Protein AF-A0A7S0EPI6-F1 (afdb_monomer_lite)

pLDDT: mean 96.98, std 1.87, range [87.94, 98.62]

Secondary structure (DSSP, 8-state):
-EEEEETHHHHHHHHHHHH-GGG-SEEEEES----HHHHTT-TTSTTTGGGHHHH--TTSHHHHHHHHHH-TTTS--SS-PPEEEEE--TT-SSS-THHHHHHHTT-

InterPro domains:
  IPR001375 Peptidase S9, prolyl oligopeptidase, catalytic domain [PF00326] (1-106)
  IPR002470 Peptidase S9A, prolyl oligopeptidase [PR00862] (5-25)
  IPR002470 Peptidase S9A, prolyl oligopeptidase [PR00862] (63-78)
  IPR002470 Peptidase S9A, prolyl oligopeptidase [PR00862] (81-103)
  IPR029058 Alpha/Beta hydrolase fold [G3DSA:3.40.50.1820] (1-106)
  IPR029058 Alpha/Beta hydrolase fold [SSF53474] (1-106)
  IPR051543 Serine Peptidase S9A Subfamily [PTHR11757] (1-107)

Radius of gyration: 13.3 Å; chains: 1; bounding box: 30×23×35 Å

Sequence (107 aa):
IALHGTSAGGLLVSGFANFHPEAAGAIIAKVPFVDIASTMRDEDLSLTVHEYDEWGDMRDPAVAAYVDSYCPYRNVRRVKYPAVYLTAGLNDTRVGYWEPAKWAAKV

Structure (mmCIF, N/CA/C/O backbone):
data_AF-A0A7S0EPI6-F1
#
_entry.id   AF-A0A7S0EPI6-F1
#
loop_
_atom_site.group_PDB
_atom_site.id
_atom_site.type_symbol
_atom_site.label_atom_id
_atom_site.label_alt_id
_atom_site.label_comp_id
_atom_site.label_asym_id
_atom_site.label_entity_id
_atom_site.label_seq_id
_atom_site.pdbx_PDB_ins_code
_atom_site.Cartn_x
_atom_site.Cartn_y
_atom_site.Cartn_z
_atom_site.occupancy
_atom_site.B_iso_or_equiv
_atom_site.auth_seq_id
_atom_site.auth_comp_id
_atom_site.auth_asym_id
_atom_site.auth_atom_id
_atom_site.pdbx_PDB_model_num
ATOM 1 N N . ILE A 1 1 ? -7.336 8.681 17.768 1.00 94.88 1 ILE A N 1
ATOM 2 C CA . ILE A 1 1 ? -6.134 8.981 16.949 1.00 94.88 1 ILE A CA 1
ATOM 3 C C . ILE A 1 1 ? -6.436 8.577 15.512 1.00 94.88 1 ILE A C 1
ATOM 5 O O . ILE A 1 1 ? -7.072 7.544 15.327 1.00 94.88 1 ILE A O 1
ATOM 9 N N . ALA A 1 2 ? -6.039 9.387 14.532 1.00 97.44 2 ALA A N 1
ATOM 10 C CA . ALA A 1 2 ? -6.134 9.052 13.112 1.00 97.44 2 ALA A CA 1
ATOM 11 C C . ALA A 1 2 ? -4.746 9.170 12.476 1.00 97.44 2 ALA A C 1
ATOM 13 O O . ALA A 1 2 ? -4.015 10.108 12.797 1.00 97.44 2 ALA A O 1
ATOM 14 N N . LEU A 1 3 ? -4.392 8.228 11.602 1.00 98.31 3 LEU A N 1
ATOM 15 C CA . LEU A 1 3 ? -3.133 8.258 10.857 1.00 98.31 3 LEU A CA 1
ATOM 16 C C . LEU A 1 3 ? -3.407 8.676 9.416 1.00 98.31 3 LEU A C 1
ATOM 18 O O . LEU A 1 3 ? -4.385 8.233 8.813 1.00 98.31 3 LEU A O 1
ATOM 22 N N . HIS A 1 4 ? -2.541 9.524 8.871 1.00 98.56 4 HIS A N 1
ATOM 23 C CA . HIS A 1 4 ? -2.659 10.030 7.510 1.00 98.56 4 HIS A CA 1
ATOM 24 C C . HIS A 1 4 ? -1.358 9.800 6.747 1.00 98.56 4 HIS A C 1
ATOM 26 O O . HIS A 1 4 ? -0.287 10.186 7.209 1.00 98.56 4 HIS A O 1
ATOM 32 N N . GLY A 1 5 ? -1.474 9.184 5.573 1.00 98.62 5 GLY A N 1
ATOM 33 C CA . GLY A 1 5 ? -0.375 8.949 4.648 1.00 98.62 5 GLY A CA 1
ATOM 34 C C . GLY A 1 5 ? -0.781 9.250 3.209 1.00 98.62 5 GLY A C 1
ATOM 35 O O . GLY A 1 5 ? -1.936 9.065 2.829 1.00 98.62 5 GLY A O 1
ATOM 36 N N . THR A 1 6 ? 0.162 9.728 2.397 1.00 98.62 6 THR A N 1
ATOM 37 C CA . THR A 1 6 ? -0.033 9.974 0.958 1.00 98.62 6 THR A CA 1
ATOM 38 C C . THR A 1 6 ? 1.086 9.307 0.162 1.00 98.62 6 THR A C 1
ATOM 40 O O . THR A 1 6 ? 2.240 9.415 0.573 1.00 98.62 6 THR A O 1
ATOM 43 N N . SER A 1 7 ? 0.783 8.658 -0.968 1.00 98.06 7 SER A N 1
ATOM 44 C CA . SER A 1 7 ? 1.779 7.977 -1.820 1.00 98.06 7 SER A CA 1
ATOM 45 C C . SER A 1 7 ? 2.591 6.941 -1.023 1.00 98.06 7 SER A C 1
ATOM 47 O O . SER A 1 7 ? 1.987 6.045 -0.428 1.00 98.06 7 SER A O 1
ATOM 49 N N . ALA A 1 8 ? 3.916 7.082 -0.923 1.00 98.00 8 ALA A N 1
ATOM 50 C CA . ALA A 1 8 ? 4.770 6.258 -0.062 1.00 98.00 8 ALA A CA 1
ATOM 51 C C . ALA A 1 8 ? 4.418 6.391 1.435 1.00 98.00 8 ALA A C 1
ATOM 53 O O . ALA A 1 8 ? 4.508 5.436 2.194 1.00 98.00 8 ALA A O 1
ATOM 54 N N . GLY A 1 9 ? 3.886 7.531 1.888 1.00 98.44 9 GLY A N 1
ATOM 55 C CA . GLY A 1 9 ? 3.300 7.619 3.232 1.00 98.44 9 GLY A CA 1
ATOM 56 C C . GLY A 1 9 ? 2.049 6.741 3.392 1.00 98.44 9 GLY A C 1
ATOM 57 O O . GLY A 1 9 ? 1.712 6.324 4.498 1.00 98.44 9 GLY A O 1
ATOM 58 N N . GLY A 1 10 ? 1.360 6.437 2.289 1.00 98.31 10 GLY A N 1
ATOM 59 C CA . GLY A 1 10 ? 0.255 5.483 2.230 1.00 98.31 10 GLY A CA 1
ATOM 60 C C . GLY A 1 10 ? 0.697 4.043 2.498 1.00 98.31 10 GLY A C 1
ATOM 61 O O . GLY A 1 10 ? -0.022 3.329 3.197 1.00 98.31 10 GLY A O 1
ATOM 62 N N . LEU A 1 11 ? 1.892 3.655 2.030 1.00 98.44 11 LEU A N 1
ATOM 63 C CA . LEU A 1 11 ? 2.544 2.385 2.379 1.00 98.44 11 LEU A CA 1
ATOM 64 C C . LEU A 1 11 ? 2.676 2.262 3.901 1.00 98.44 11 LEU A C 1
ATOM 66 O O . LEU A 1 11 ? 2.229 1.276 4.483 1.00 98.44 11 LEU A O 1
ATOM 70 N N . LEU A 1 12 ? 3.212 3.304 4.547 1.00 98.31 12 LEU A N 1
ATOM 71 C CA . LEU A 1 12 ? 3.439 3.341 5.993 1.00 98.31 12 LEU A CA 1
ATOM 72 C C . LEU A 1 12 ? 2.143 3.145 6.787 1.00 98.31 12 LEU A C 1
ATOM 74 O O . LEU A 1 12 ? 2.065 2.250 7.625 1.00 98.31 12 LEU A O 1
ATOM 78 N N . VAL A 1 13 ? 1.122 3.973 6.545 1.00 98.31 13 VAL A N 1
ATOM 79 C CA . VAL A 1 13 ? -0.106 3.921 7.360 1.00 98.31 13 VAL A CA 1
ATOM 80 C C . VAL A 1 13 ? -0.934 2.663 7.093 1.00 98.31 13 VAL A C 1
ATOM 82 O O . VAL A 1 13 ? -1.556 2.138 8.015 1.00 98.31 13 VAL A O 1
ATOM 85 N N . SER A 1 14 ? -0.909 2.146 5.861 1.00 97.81 14 SER A N 1
ATOM 86 C CA . SER A 1 14 ? -1.627 0.920 5.490 1.00 97.81 14 SER A CA 1
ATOM 87 C C . SER A 1 14 ? -0.911 -0.328 6.011 1.00 97.81 14 SER A C 1
ATOM 89 O O . SER A 1 14 ? -1.555 -1.240 6.523 1.00 97.81 14 SER A O 1
ATOM 91 N N . GLY A 1 15 ? 0.425 -0.353 5.952 1.00 97.62 15 GLY A N 1
ATOM 92 C CA . GLY A 1 15 ? 1.244 -1.402 6.559 1.00 97.62 15 GLY A CA 1
ATOM 93 C C . GLY A 1 15 ? 1.100 -1.413 8.080 1.00 97.62 15 GLY A C 1
ATOM 94 O O . GLY A 1 15 ? 0.836 -2.460 8.664 1.00 97.62 15 GLY A O 1
ATOM 95 N N . PHE A 1 16 ? 1.150 -0.241 8.723 1.00 97.38 16 PHE A N 1
ATOM 96 C CA . PHE A 1 16 ? 0.906 -0.109 10.162 1.00 97.38 16 PHE A CA 1
ATOM 97 C C . PHE A 1 16 ? -0.451 -0.694 10.571 1.00 97.38 16 PHE A C 1
ATOM 99 O O . PHE A 1 16 ? -0.524 -1.438 11.547 1.00 97.38 16 PHE A O 1
ATOM 106 N N . ALA A 1 17 ? -1.512 -0.423 9.803 1.00 97.00 17 ALA A N 1
ATOM 107 C CA . ALA A 1 17 ? -2.848 -0.950 10.080 1.00 97.00 17 ALA A CA 1
ATOM 108 C C . ALA A 1 17 ? -2.914 -2.488 10.035 1.00 97.00 17 ALA A C 1
ATOM 110 O O . ALA A 1 17 ? -3.738 -3.081 10.729 1.00 97.00 17 ALA A O 1
ATOM 111 N N . ASN A 1 18 ? -2.034 -3.149 9.275 1.00 96.88 18 ASN A N 1
ATOM 112 C CA . ASN A 1 18 ? -1.933 -4.607 9.291 1.00 96.88 18 ASN A CA 1
ATOM 113 C C . ASN A 1 18 ? -1.302 -5.136 10.580 1.00 96.88 18 ASN A C 1
ATOM 115 O O . ASN A 1 18 ? -1.699 -6.210 11.025 1.00 96.88 18 ASN A O 1
ATOM 119 N N . PHE A 1 19 ? -0.345 -4.428 11.185 1.00 95.06 19 PHE A N 1
ATOM 120 C CA . PHE A 1 19 ? 0.359 -4.885 12.390 1.00 95.06 19 PHE A CA 1
ATOM 121 C C . PHE A 1 19 ? -0.341 -4.461 13.687 1.00 95.06 19 PHE A C 1
ATOM 123 O O . PHE A 1 19 ? -0.481 -5.284 14.589 1.00 95.06 19 PHE A O 1
ATOM 130 N N . HIS A 1 20 ? -0.846 -3.225 13.739 1.00 96.75 20 HIS A N 1
ATOM 131 C CA . HIS A 1 20 ? -1.426 -2.591 14.930 1.00 96.75 20 HIS A CA 1
ATOM 132 C C . HIS A 1 20 ? -2.796 -1.942 14.638 1.00 96.75 20 HIS A C 1
ATOM 134 O O . HIS A 1 20 ? -2.958 -0.727 14.807 1.00 96.75 20 HIS A O 1
ATOM 140 N N . PRO A 1 21 ? -3.801 -2.710 14.171 1.00 96.25 21 PRO A N 1
ATOM 141 C CA . PRO A 1 21 ? -5.116 -2.171 13.808 1.00 96.25 21 PRO A CA 1
ATOM 1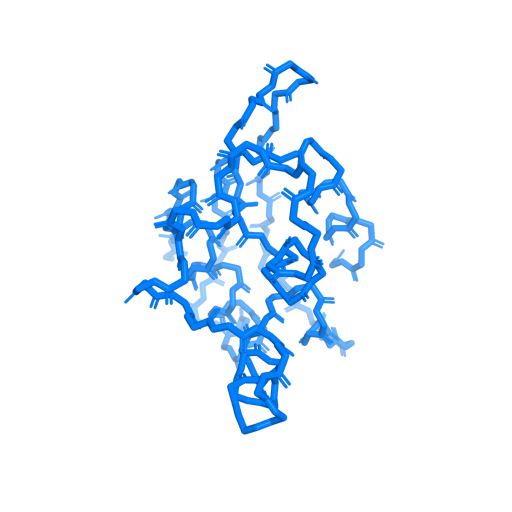42 C C . PRO A 1 21 ? -5.836 -1.466 14.972 1.00 96.25 21 PRO A C 1
ATOM 144 O O . PRO A 1 21 ? -6.631 -0.558 14.748 1.00 96.25 21 PRO A O 1
ATOM 147 N N . GLU A 1 22 ? -5.551 -1.848 16.216 1.00 97.00 22 GLU A N 1
ATOM 148 C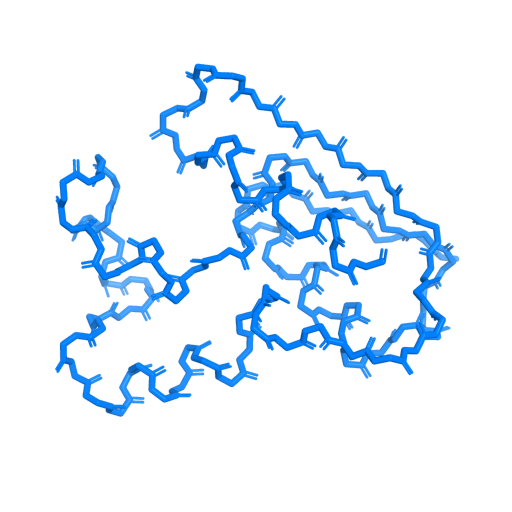 CA . GLU A 1 22 ? -6.141 -1.288 17.435 1.00 97.00 22 GLU A CA 1
ATOM 149 C C . GLU A 1 22 ? -5.565 0.075 17.850 1.00 97.00 22 GLU A C 1
ATOM 151 O O . GLU A 1 22 ? -6.179 0.788 18.645 1.00 97.00 22 GLU A O 1
ATOM 156 N N . ALA A 1 23 ? -4.396 0.454 17.326 1.00 96.12 23 ALA A N 1
ATOM 157 C CA . ALA A 1 23 ? -3.680 1.660 17.744 1.00 96.12 23 ALA A CA 1
ATOM 158 C C . ALA A 1 23 ? -4.223 2.954 17.102 1.00 96.12 23 ALA A C 1
ATOM 160 O O . ALA A 1 23 ? -3.884 4.061 17.532 1.00 96.12 23 ALA A O 1
ATOM 161 N N . ALA A 1 24 ? -5.091 2.839 16.094 1.00 96.69 24 ALA A N 1
ATO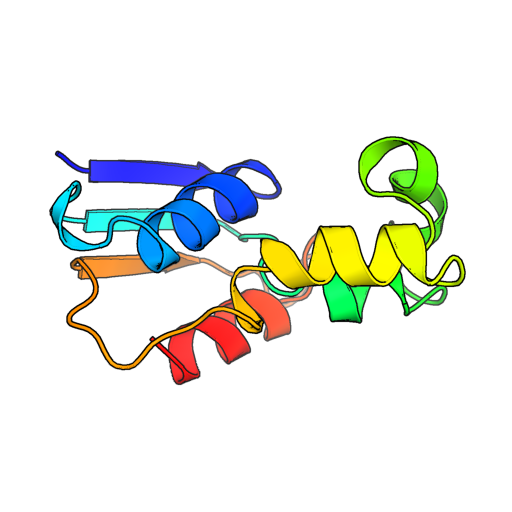M 162 C CA . ALA A 1 24 ? -5.748 3.964 15.437 1.00 96.69 24 ALA A CA 1
ATOM 163 C C . ALA A 1 24 ? -7.269 3.764 15.398 1.00 96.69 24 ALA A C 1
ATOM 165 O O . ALA A 1 24 ? -7.768 2.649 15.340 1.00 96.69 24 ALA A O 1
ATOM 166 N N . GLY A 1 25 ? -8.023 4.864 15.413 1.00 97.69 25 GLY A N 1
ATOM 167 C CA . GLY A 1 25 ? -9.470 4.842 15.166 1.00 97.69 25 GLY A CA 1
ATOM 168 C C . GLY A 1 25 ? -9.819 5.009 13.686 1.00 97.69 25 GLY A C 1
ATOM 169 O O . GLY A 1 25 ? -10.888 4.581 13.256 1.00 97.69 25 GLY A O 1
ATOM 170 N N . ALA A 1 26 ? -8.916 5.620 12.910 1.00 98.25 26 ALA A N 1
ATOM 171 C CA . ALA A 1 26 ? -9.076 5.810 11.476 1.00 98.25 26 ALA A CA 1
ATOM 172 C C . ALA A 1 26 ? -7.731 5.861 10.732 1.00 98.25 26 ALA A C 1
ATOM 174 O O . ALA A 1 26 ? -6.728 6.328 11.282 1.00 98.25 26 ALA A O 1
ATOM 175 N N . ILE A 1 27 ? -7.750 5.440 9.468 1.00 98.31 27 ILE A N 1
ATOM 176 C CA . ILE A 1 27 ? -6.661 5.567 8.497 1.00 98.31 27 ILE A CA 1
ATOM 177 C C . ILE A 1 27 ? -7.158 6.395 7.314 1.00 98.31 27 ILE A C 1
ATOM 179 O O . ILE A 1 27 ? -8.187 6.091 6.714 1.00 98.31 27 ILE A O 1
ATOM 183 N N . ILE A 1 28 ? -6.401 7.430 6.967 1.00 98.56 28 ILE A N 1
ATOM 184 C CA . ILE A 1 28 ? -6.584 8.229 5.758 1.00 98.56 28 ILE A CA 1
ATOM 185 C C . ILE A 1 28 ? -5.383 7.925 4.865 1.00 98.56 28 ILE A C 1
ATOM 187 O O . ILE A 1 28 ? -4.274 8.373 5.156 1.00 98.56 28 ILE A O 1
ATOM 191 N N . ALA A 1 29 ? -5.577 7.158 3.794 1.00 98.44 29 ALA A N 1
ATOM 192 C CA . ALA A 1 29 ? -4.502 6.823 2.864 1.00 98.44 29 ALA A CA 1
ATOM 193 C C . ALA A 1 29 ? -4.824 7.371 1.467 1.00 98.44 29 ALA A C 1
ATOM 195 O O . ALA A 1 29 ? -5.743 6.916 0.785 1.00 98.44 29 ALA A O 1
ATOM 196 N N . LYS A 1 30 ? -4.084 8.396 1.046 1.00 98.56 30 LYS A N 1
ATOM 197 C CA . LYS A 1 30 ? -4.295 9.070 -0.238 1.00 98.56 30 LYS A CA 1
ATOM 198 C C . LYS A 1 30 ? -3.344 8.529 -1.294 1.00 98.56 30 LYS A C 1
ATOM 200 O O . LYS A 1 30 ? -2.137 8.559 -1.073 1.00 98.56 30 LYS A O 1
ATOM 205 N N . VAL A 1 31 ? -3.879 8.081 -2.432 1.00 98.38 31 VAL A N 1
ATOM 206 C CA . VAL A 1 31 ? -3.117 7.437 -3.524 1.00 98.38 31 VAL A CA 1
ATOM 207 C C . VAL A 1 31 ? -2.042 6.475 -2.984 1.00 98.38 31 VAL A C 1
ATOM 209 O O . VAL A 1 31 ? -0.861 6.658 -3.261 1.00 98.38 31 VAL A O 1
ATOM 212 N N . PRO A 1 32 ? -2.400 5.539 -2.083 1.00 98.62 32 PRO A N 1
ATOM 213 C CA . PRO A 1 32 ? -1.418 4.829 -1.278 1.00 98.62 32 PRO A CA 1
ATOM 214 C C . PRO A 1 32 ? -0.713 3.730 -2.079 1.00 98.62 32 PRO A C 1
ATOM 216 O O . PRO A 1 32 ? -1.368 2.920 -2.731 1.00 98.62 32 PRO A O 1
ATOM 219 N N . PHE A 1 33 ? 0.615 3.679 -1.979 1.00 98.50 33 PHE A N 1
ATOM 220 C CA . PHE A 1 33 ? 1.441 2.621 -2.565 1.00 98.50 33 PHE A CA 1
ATOM 221 C C . PHE A 1 33 ? 1.355 1.357 -1.698 1.00 98.50 33 PHE A C 1
ATOM 223 O O . PHE A 1 33 ? 2.016 1.256 -0.667 1.00 98.50 33 PHE A O 1
ATOM 230 N N . VAL A 1 34 ? 0.447 0.439 -2.027 1.00 98.50 34 VAL A N 1
ATOM 231 C CA . VAL A 1 34 ? 0.039 -0.666 -1.129 1.00 98.50 34 VAL A CA 1
ATOM 232 C C . VAL A 1 34 ? 0.349 -2.044 -1.686 1.00 98.50 34 VAL A C 1
ATOM 234 O O . VAL A 1 34 ? 0.355 -3.006 -0.919 1.00 98.50 34 VAL A O 1
ATOM 237 N N . ASP A 1 35 ? 0.641 -2.156 -2.979 1.00 98.06 35 ASP A N 1
ATOM 238 C CA . ASP A 1 35 ? 1.011 -3.408 -3.638 1.00 98.06 35 ASP A CA 1
ATOM 239 C C . ASP A 1 35 ? 2.460 -3.375 -4.141 1.00 98.06 35 ASP A C 1
ATOM 241 O O . ASP A 1 35 ? 2.781 -3.917 -5.197 1.00 98.06 35 ASP A O 1
ATOM 245 N N . ILE A 1 36 ? 3.347 -2.777 -3.337 1.00 97.81 36 ILE A N 1
ATOM 246 C CA . ILE A 1 36 ? 4.789 -2.632 -3.594 1.00 97.81 36 ILE A CA 1
ATOM 247 C C . ILE A 1 36 ? 5.434 -3.911 -4.137 1.00 97.81 36 ILE A C 1
ATOM 249 O O . ILE A 1 36 ? 6.183 -3.869 -5.103 1.00 97.81 36 ILE A O 1
ATOM 253 N N . ALA A 1 37 ? 5.091 -5.072 -3.581 1.00 96.94 37 ALA A N 1
ATOM 254 C CA . ALA A 1 37 ? 5.652 -6.344 -4.012 1.00 96.94 37 ALA A CA 1
ATOM 255 C C . ALA A 1 37 ? 5.304 -6.700 -5.468 1.00 96.94 37 ALA A C 1
ATOM 257 O O . ALA A 1 37 ? 6.108 -7.325 -6.157 1.00 96.94 37 ALA A O 1
ATOM 258 N N . SER A 1 38 ? 4.092 -6.389 -5.926 1.00 96.56 38 SER A N 1
ATOM 259 C CA . SER A 1 38 ? 3.682 -6.676 -7.304 1.00 96.56 38 SER A CA 1
ATOM 260 C C . SER A 1 38 ? 4.147 -5.562 -8.240 1.00 96.56 38 SER A C 1
ATOM 262 O O . SER A 1 38 ? 4.689 -5.866 -9.295 1.00 96.56 38 SER A O 1
ATOM 264 N N . THR A 1 39 ? 4.011 -4.299 -7.823 1.00 96.94 39 THR A N 1
ATOM 265 C CA . THR A 1 39 ? 4.426 -3.124 -8.603 1.00 96.94 39 THR A CA 1
ATOM 266 C C . THR A 1 39 ? 5.930 -3.130 -8.883 1.00 96.94 39 THR A C 1
ATOM 268 O O . THR A 1 39 ? 6.330 -3.011 -10.033 1.00 96.94 39 THR A O 1
ATOM 271 N N . MET A 1 40 ? 6.774 -3.400 -7.880 1.00 97.56 40 MET A N 1
ATOM 272 C CA . MET A 1 40 ? 8.236 -3.415 -8.051 1.00 97.56 40 MET A CA 1
ATOM 273 C C . MET A 1 40 ? 8.768 -4.606 -8.872 1.00 97.56 40 MET A C 1
ATOM 275 O O . MET A 1 40 ? 9.967 -4.681 -9.135 1.00 97.56 40 MET A O 1
ATOM 279 N N . ARG A 1 41 ? 7.906 -5.556 -9.266 1.00 96.19 41 ARG A N 1
ATOM 280 C CA . ARG A 1 41 ? 8.245 -6.639 -10.210 1.00 96.19 41 ARG A CA 1
ATOM 281 C C . ARG A 1 41 ? 7.959 -6.270 -11.667 1.00 96.19 41 ARG A C 1
ATOM 283 O O . ARG A 1 41 ? 8.406 -6.992 -12.551 1.00 96.19 41 ARG A O 1
ATOM 290 N N . ASP A 1 42 ? 7.200 -5.206 -11.909 1.00 95.25 42 ASP A N 1
ATOM 291 C CA . ASP A 1 42 ? 6.759 -4.798 -13.239 1.0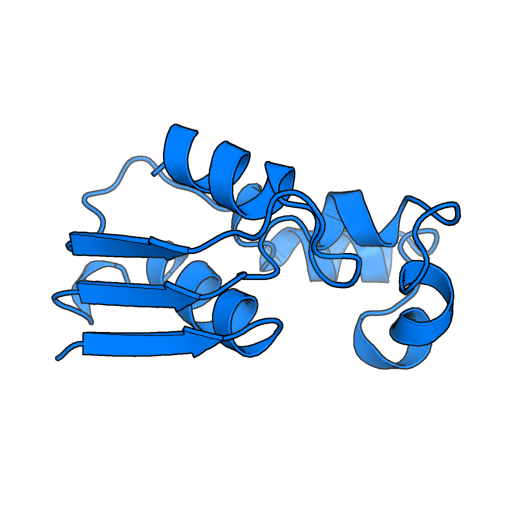0 95.25 42 ASP A CA 1
ATOM 292 C C . ASP A 1 42 ? 7.618 -3.632 -13.748 1.00 95.25 42 ASP A C 1
ATOM 294 O O . ASP A 1 42 ? 7.429 -2.478 -13.356 1.00 95.25 42 ASP A O 1
ATOM 298 N N . GLU A 1 43 ? 8.597 -3.954 -14.596 1.00 93.75 43 GLU A N 1
ATOM 299 C CA . GLU A 1 43 ? 9.531 -2.990 -15.194 1.00 93.75 43 GLU A CA 1
ATOM 300 C C . GLU A 1 43 ? 8.868 -2.082 -16.250 1.00 93.75 43 GLU A C 1
ATOM 302 O O . GLU A 1 43 ? 9.441 -1.047 -16.592 1.00 93.75 43 GLU A O 1
ATOM 307 N N . ASP A 1 44 ? 7.658 -2.411 -16.727 1.00 93.75 44 ASP A N 1
ATOM 308 C CA . ASP A 1 44 ? 6.929 -1.589 -17.704 1.00 93.75 44 ASP A CA 1
ATOM 309 C C . ASP A 1 44 ? 6.255 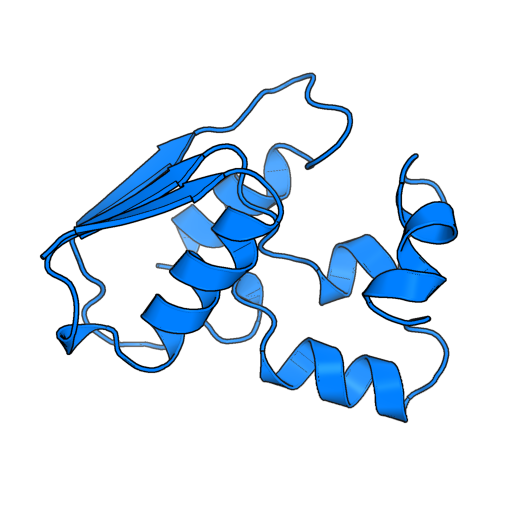-0.365 -17.046 1.00 93.75 44 ASP A C 1
ATOM 311 O O . ASP A 1 44 ? 5.844 0.582 -17.729 1.00 93.75 44 ASP A O 1
ATOM 315 N N . LEU A 1 45 ? 6.149 -0.344 -15.711 1.00 92.06 45 LEU A N 1
ATOM 316 C CA . LEU A 1 45 ? 5.623 0.793 -14.956 1.00 92.06 45 LEU A CA 1
ATOM 317 C C . LEU A 1 45 ? 6.676 1.898 -14.811 1.00 92.06 45 LEU A C 1
ATOM 319 O O . LEU A 1 45 ? 7.823 1.662 -14.438 1.00 92.06 45 LEU A O 1
ATOM 323 N N . SER A 1 46 ? 6.253 3.147 -15.032 1.00 87.94 46 SER A N 1
ATOM 324 C CA . SER A 1 46 ? 7.150 4.298 -15.217 1.00 87.94 46 SER A CA 1
ATOM 325 C C . SER A 1 46 ? 8.111 4.590 -14.062 1.00 87.94 46 SER A C 1
ATOM 327 O O . SER A 1 46 ? 9.112 5.261 -14.288 1.00 87.94 46 SER A O 1
ATOM 329 N N . LEU A 1 47 ? 7.811 4.148 -12.838 1.00 92.06 47 LEU A N 1
ATOM 330 C CA . LEU A 1 47 ? 8.648 4.413 -11.664 1.00 92.06 47 LEU A CA 1
ATOM 331 C C . LEU A 1 47 ? 9.459 3.204 -11.189 1.00 92.06 47 LEU A C 1
ATOM 333 O O . LEU A 1 47 ? 10.455 3.411 -10.506 1.00 92.06 47 LEU A O 1
ATOM 337 N N . THR A 1 48 ? 9.106 1.970 -11.563 1.00 93.25 48 THR A N 1
ATOM 338 C CA . THR A 1 48 ? 9.669 0.756 -10.945 1.00 93.25 48 THR A CA 1
ATOM 339 C C . THR A 1 48 ? 11.194 0.725 -10.980 1.00 93.25 48 THR A C 1
ATOM 341 O O . THR A 1 48 ? 11.835 0.601 -9.940 1.00 93.25 48 THR A O 1
ATOM 344 N N . VAL A 1 49 ? 11.788 0.903 -12.163 1.00 92.25 49 VAL A N 1
ATOM 345 C CA . VAL A 1 49 ? 13.251 0.861 -12.328 1.00 92.25 49 VAL A CA 1
ATOM 346 C C . VAL A 1 49 ? 13.936 2.017 -11.590 1.00 92.25 49 VAL A C 1
ATOM 348 O O . VAL A 1 49 ? 15.043 1.858 -11.083 1.00 92.25 49 VAL A O 1
ATOM 351 N N . HIS A 1 50 ? 13.278 3.176 -11.495 1.00 93.12 50 HIS A N 1
ATOM 352 C CA . HIS A 1 50 ? 13.804 4.341 -10.780 1.00 93.12 50 HIS A CA 1
ATOM 353 C C . HIS A 1 50 ? 13.759 4.185 -9.256 1.00 93.12 50 HIS A C 1
ATOM 355 O O . HIS A 1 50 ? 14.511 4.865 -8.565 1.00 93.12 50 HIS A O 1
ATOM 361 N N . GLU A 1 51 ? 12.899 3.312 -8.732 1.00 96.06 51 GLU A N 1
ATOM 362 C CA . GLU A 1 51 ? 12.712 3.128 -7.292 1.00 96.06 51 GLU A CA 1
ATOM 363 C C . GLU A 1 51 ? 13.443 1.894 -6.727 1.00 96.06 51 GLU A C 1
ATOM 365 O O . GLU A 1 51 ? 13.318 1.596 -5.539 1.00 96.06 51 GLU A O 1
ATOM 370 N N . TYR A 1 52 ? 14.254 1.188 -7.526 1.00 95.81 52 TYR A N 1
ATOM 371 C CA . TYR A 1 52 ? 15.087 0.086 -7.020 1.00 95.81 52 TYR A CA 1
ATOM 372 C C . TYR A 1 52 ? 16.092 0.527 -5.957 1.00 95.81 52 TYR A C 1
ATOM 374 O O . TYR A 1 52 ? 16.335 -0.228 -5.020 1.00 95.81 52 TYR A O 1
ATOM 382 N N . ASP A 1 53 ? 16.625 1.745 -6.044 1.00 96.38 53 ASP A N 1
ATOM 383 C CA . ASP A 1 53 ? 17.537 2.268 -5.019 1.00 96.38 53 ASP A CA 1
ATOM 384 C C . ASP A 1 53 ? 16.827 2.544 -3.677 1.00 96.38 53 ASP A C 1
ATOM 386 O O . ASP A 1 53 ? 17.485 2.603 -2.639 1.00 96.38 53 ASP A O 1
ATOM 390 N N . GLU A 1 54 ? 15.495 2.680 -3.681 1.00 96.81 54 GLU A N 1
ATOM 391 C CA . GLU A 1 54 ? 14.681 2.923 -2.481 1.00 96.81 54 GLU A CA 1
ATOM 392 C C . GLU A 1 54 ? 14.126 1.615 -1.895 1.00 96.81 54 GLU A C 1
ATOM 394 O O . GLU A 1 54 ? 14.282 1.334 -0.706 1.00 96.81 54 GLU A O 1
ATOM 399 N N . TRP A 1 55 ? 13.472 0.796 -2.724 1.00 97.06 55 TRP A N 1
ATOM 400 C CA . TRP A 1 55 ? 12.750 -0.399 -2.264 1.00 97.06 55 TRP A CA 1
ATOM 401 C C . TRP A 1 55 ? 13.501 -1.709 -2.505 1.00 97.06 55 TRP A C 1
ATOM 403 O O . TRP A 1 55 ? 13.151 -2.738 -1.920 1.00 97.06 55 TRP A O 1
ATOM 413 N N . GLY A 1 56 ? 14.515 -1.673 -3.366 1.00 96.31 56 GLY A N 1
ATOM 414 C CA . GLY A 1 56 ? 15.248 -2.833 -3.847 1.00 96.31 56 GLY A CA 1
ATOM 415 C C . GLY A 1 56 ? 14.660 -3.459 -5.115 1.00 96.31 56 GLY A C 1
ATOM 416 O O . GLY A 1 56 ? 13.527 -3.203 -5.527 1.00 96.31 56 GLY A O 1
ATOM 417 N N . ASP A 1 57 ? 15.463 -4.328 -5.721 1.00 96.31 57 ASP A N 1
ATOM 418 C CA . ASP A 1 57 ? 15.119 -5.103 -6.909 1.00 96.31 57 ASP A CA 1
ATOM 419 C C . ASP A 1 57 ? 14.474 -6.448 -6.526 1.00 96.31 57 ASP A C 1
ATOM 421 O O . ASP A 1 57 ? 15.106 -7.307 -5.908 1.00 96.31 57 ASP A O 1
ATOM 425 N N . MET A 1 58 ? 13.217 -6.662 -6.932 1.00 96.62 58 MET A N 1
ATOM 426 C CA . MET A 1 58 ? 12.453 -7.882 -6.621 1.00 96.62 58 MET A CA 1
ATOM 427 C C . MET A 1 58 ? 13.000 -9.156 -7.288 1.00 96.62 58 MET A C 1
ATOM 429 O O . MET A 1 58 ? 12.499 -10.249 -7.000 1.00 96.62 58 MET A O 1
ATOM 433 N N . ARG A 1 59 ? 13.987 -9.043 -8.187 1.00 95.25 59 ARG A N 1
ATOM 434 C CA . ARG A 1 59 ? 14.714 -10.185 -8.763 1.00 95.25 59 ARG A CA 1
ATOM 435 C C . ARG A 1 59 ? 15.681 -10.809 -7.758 1.00 95.25 59 ARG A C 1
ATOM 437 O O . ARG A 1 59 ? 15.987 -11.993 -7.892 1.00 95.25 59 ARG A O 1
ATOM 444 N N . ASP A 1 60 ? 16.117 -10.059 -6.744 1.00 97.62 60 ASP A N 1
ATOM 445 C CA . ASP A 1 60 ? 16.820 -10.614 -5.588 1.00 97.62 60 ASP A CA 1
ATOM 446 C C . ASP A 1 60 ? 15.800 -11.274 -4.633 1.00 97.62 60 ASP A C 1
ATOM 448 O O . ASP A 1 60 ? 14.935 -10.590 -4.072 1.00 97.62 60 ASP A O 1
ATOM 452 N N . PRO A 1 61 ? 15.880 -12.600 -4.398 1.00 97.69 61 PRO A N 1
ATOM 453 C CA . PRO A 1 61 ? 14.963 -13.297 -3.501 1.00 97.69 61 PRO A CA 1
ATOM 454 C C . PRO A 1 61 ? 14.962 -12.765 -2.063 1.00 97.69 61 PRO A C 1
ATOM 456 O O . PRO A 1 61 ? 13.926 -12.826 -1.399 1.00 97.69 61 PRO A O 1
ATOM 459 N N . ALA A 1 62 ? 16.093 -12.253 -1.567 1.00 98.19 62 ALA A N 1
ATOM 460 C CA . ALA A 1 62 ? 16.189 -11.693 -0.223 1.00 98.19 62 ALA A CA 1
ATOM 461 C C . ALA A 1 62 ? 15.432 -10.363 -0.124 1.00 98.19 62 ALA A C 1
ATOM 463 O O . ALA A 1 62 ? 14.675 -10.155 0.827 1.00 98.19 62 ALA A O 1
ATOM 464 N N . VAL A 1 63 ? 15.568 -9.504 -1.138 1.00 98.25 63 VAL A N 1
ATOM 465 C CA . VAL A 1 63 ? 14.798 -8.257 -1.252 1.00 98.25 63 VAL A CA 1
ATOM 466 C C . VAL A 1 63 ? 13.312 -8.565 -1.387 1.00 98.25 63 VAL A C 1
ATOM 468 O O . VAL A 1 63 ? 12.501 -8.017 -0.642 1.00 98.25 63 VAL A O 1
ATOM 471 N N . ALA A 1 64 ? 12.944 -9.491 -2.275 1.00 98.12 64 ALA A N 1
ATOM 472 C CA . ALA A 1 64 ? 11.556 -9.888 -2.476 1.00 98.12 64 ALA A CA 1
ATOM 473 C C . ALA A 1 64 ? 10.909 -10.405 -1.181 1.00 98.12 64 ALA A C 1
ATOM 475 O O . ALA A 1 64 ? 9.795 -10.000 -0.849 1.00 98.12 64 ALA A O 1
ATOM 476 N N . ALA A 1 65 ? 11.611 -11.256 -0.425 1.00 98.31 65 ALA A N 1
ATOM 477 C CA . ALA A 1 65 ? 11.134 -11.756 0.862 1.00 98.31 65 ALA A CA 1
ATOM 478 C C . ALA A 1 65 ? 10.993 -10.634 1.904 1.00 98.31 65 ALA A C 1
ATOM 480 O O . ALA A 1 65 ? 10.020 -10.610 2.662 1.00 98.31 65 ALA A O 1
ATOM 481 N N . TYR A 1 66 ? 11.932 -9.684 1.927 1.00 98.44 66 TYR A N 1
ATOM 482 C CA . TYR A 1 66 ? 11.872 -8.536 2.825 1.00 98.44 66 TYR A CA 1
ATOM 483 C C . TYR A 1 66 ? 10.684 -7.623 2.501 1.00 98.44 66 TYR A C 1
ATOM 485 O O . TYR A 1 66 ? 9.904 -7.300 3.397 1.00 98.44 66 TYR A O 1
ATOM 493 N N . VAL A 1 67 ? 10.474 -7.277 1.229 1.00 98.31 67 VAL A N 1
ATOM 494 C CA . VAL A 1 67 ? 9.329 -6.458 0.797 1.00 98.31 67 VAL A CA 1
ATOM 495 C C . VAL A 1 67 ? 8.000 -7.168 1.025 1.00 98.31 67 VAL A C 1
ATOM 497 O O . VAL A 1 67 ? 7.037 -6.555 1.492 1.00 98.31 67 VAL A O 1
ATOM 500 N N . ASP A 1 68 ? 7.943 -8.477 0.794 1.00 97.81 68 ASP A N 1
ATOM 501 C CA . ASP A 1 68 ? 6.755 -9.273 1.092 1.00 97.81 68 ASP A CA 1
ATOM 502 C C . ASP A 1 68 ? 6.391 -9.256 2.582 1.00 97.81 68 ASP A C 1
ATOM 504 O O . ASP A 1 68 ? 5.204 -9.306 2.901 1.00 97.81 68 ASP A O 1
ATOM 508 N N . SER A 1 69 ? 7.366 -9.116 3.488 1.00 97.44 69 SER A N 1
ATOM 509 C CA . SER A 1 69 ? 7.118 -9.094 4.937 1.00 97.44 69 SER A CA 1
ATOM 510 C C . SER A 1 69 ? 6.330 -7.872 5.421 1.00 97.44 69 SER A C 1
ATOM 512 O O . SER A 1 69 ? 5.650 -7.960 6.442 1.00 97.44 69 SER A O 1
ATOM 514 N N . TYR A 1 70 ? 6.377 -6.749 4.690 1.00 97.62 70 TYR A N 1
ATOM 515 C CA . TYR A 1 70 ? 5.689 -5.510 5.075 1.00 97.62 70 TYR A CA 1
ATOM 516 C C . TYR A 1 70 ? 4.685 -4.994 4.037 1.00 97.62 70 TYR A C 1
ATOM 518 O O . TYR A 1 70 ? 3.911 -4.087 4.348 1.00 97.62 70 TYR A O 1
ATOM 526 N N . CYS A 1 71 ? 4.647 -5.563 2.827 1.00 98.38 71 CYS A N 1
ATOM 527 C CA . CYS A 1 71 ? 3.728 -5.159 1.762 1.00 98.38 71 CYS A CA 1
ATOM 528 C C . CYS A 1 71 ? 2.263 -5.120 2.257 1.00 98.38 71 CYS A C 1
ATOM 530 O O . CYS A 1 71 ? 1.720 -6.173 2.628 1.00 98.38 71 CYS A O 1
ATOM 532 N N . PRO A 1 72 ? 1.585 -3.951 2.252 1.00 98.31 72 PRO A N 1
ATOM 533 C CA . PRO A 1 72 ? 0.249 -3.823 2.825 1.00 98.31 72 PRO A CA 1
ATOM 534 C C . PRO A 1 72 ? -0.783 -4.756 2.192 1.00 98.31 72 PRO A C 1
ATOM 536 O O . PRO A 1 72 ? -1.582 -5.362 2.904 1.00 98.31 72 PRO A O 1
ATOM 539 N N . TYR A 1 73 ? -0.750 -4.926 0.869 1.00 98.50 73 TYR A N 1
ATOM 540 C CA . TYR A 1 73 ? -1.688 -5.779 0.140 1.00 98.50 73 TYR A CA 1
ATOM 541 C C . TYR A 1 73 ? -1.511 -7.277 0.408 1.00 98.50 73 TYR A C 1
ATOM 543 O O . TYR A 1 73 ? -2.491 -8.036 0.376 1.00 98.50 73 TYR A O 1
ATOM 551 N N . ARG A 1 74 ? -0.278 -7.721 0.669 1.00 97.69 74 ARG A N 1
ATOM 552 C CA . ARG A 1 74 ? 0.024 -9.129 0.972 1.00 97.69 74 ARG A CA 1
ATOM 553 C C . ARG A 1 74 ? -0.256 -9.482 2.429 1.00 97.69 74 ARG A C 1
ATOM 555 O O . ARG A 1 74 ? -0.677 -10.601 2.695 1.00 97.69 74 ARG A O 1
ATOM 562 N N . ASN A 1 75 ? -0.115 -8.520 3.336 1.00 98.19 75 ASN A N 1
ATOM 563 C CA . ASN A 1 75 ? -0.227 -8.734 4.780 1.00 98.19 75 ASN A CA 1
ATOM 564 C C . ASN A 1 75 ? -1.595 -8.355 5.372 1.00 98.19 75 ASN A C 1
ATOM 566 O O . ASN A 1 75 ? -1.700 -8.152 6.581 1.00 98.19 75 ASN A O 1
ATOM 570 N N . VAL A 1 76 ? -2.652 -8.267 4.555 1.00 97.88 76 VAL A N 1
ATOM 571 C CA . VAL A 1 76 ? -4.017 -8.092 5.077 1.00 97.88 76 VAL A CA 1
ATOM 572 C C . VAL A 1 76 ? -4.422 -9.322 5.893 1.00 97.88 76 VAL A C 1
ATOM 574 O O . VAL A 1 76 ? -4.271 -10.458 5.441 1.00 97.88 76 VAL A O 1
ATOM 577 N N . ARG A 1 77 ? -4.953 -9.101 7.099 1.00 96.44 77 ARG A N 1
ATOM 578 C CA . ARG A 1 77 ? -5.344 -10.162 8.041 1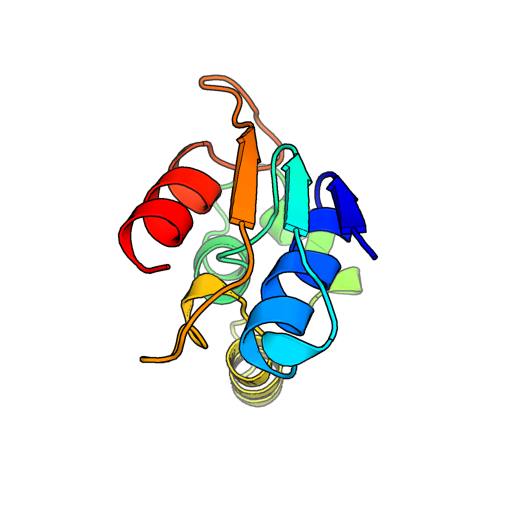.00 96.44 77 ARG A CA 1
ATOM 579 C C . ARG A 1 77 ? -6.841 -10.123 8.318 1.00 96.44 77 ARG A C 1
ATOM 581 O O . ARG A 1 77 ? -7.483 -9.090 8.198 1.00 96.44 77 ARG A O 1
ATOM 588 N N . ARG A 1 78 ? -7.407 -11.238 8.784 1.00 96.19 78 ARG A N 1
ATOM 589 C CA . ARG A 1 78 ? -8.807 -11.294 9.232 1.00 96.19 78 ARG A CA 1
ATOM 590 C C . ARG A 1 78 ? -8.949 -10.714 10.644 1.00 96.19 78 ARG A C 1
ATOM 592 O O . ARG A 1 78 ? -9.067 -11.452 11.619 1.00 96.19 78 ARG A O 1
ATOM 599 N N . VAL A 1 79 ? -8.903 -9.392 10.742 1.00 96.19 79 VAL A N 1
ATOM 600 C CA . VAL A 1 79 ? -9.019 -8.611 11.983 1.00 96.19 79 VAL A CA 1
ATOM 601 C C . VAL A 1 79 ? -9.979 -7.441 11.775 1.00 96.19 79 VAL A C 1
ATOM 603 O O . VAL A 1 79 ? -10.375 -7.150 10.650 1.00 96.19 79 VAL A O 1
ATOM 606 N N . LYS A 1 80 ? -10.377 -6.759 12.854 1.00 96.94 80 LYS A N 1
ATOM 607 C CA . LYS A 1 80 ? -11.155 -5.523 12.738 1.00 96.94 80 LYS A CA 1
ATOM 608 C C . LYS A 1 80 ? -10.210 -4.363 12.427 1.00 96.94 80 LYS A C 1
ATOM 610 O O . LYS A 1 80 ? -9.490 -3.922 13.318 1.00 96.94 80 LYS A O 1
ATOM 615 N N . TYR A 1 81 ? -10.235 -3.877 11.191 1.00 98.12 81 TYR A N 1
ATOM 616 C CA . TYR A 1 81 ? -9.515 -2.664 10.811 1.00 98.12 81 TYR A CA 1
ATOM 617 C C . TYR A 1 81 ? -10.178 -1.403 11.400 1.00 98.12 81 TYR A C 1
ATOM 619 O O . TYR A 1 81 ? -11.388 -1.400 11.669 1.00 98.12 81 TYR A O 1
ATOM 627 N N . PRO A 1 82 ? -9.404 -0.323 11.619 1.00 97.44 82 PRO A N 1
ATOM 628 C CA . PRO A 1 82 ? -9.956 1.003 11.894 1.00 97.44 82 PRO A CA 1
ATOM 629 C C . PRO A 1 82 ? -10.791 1.512 10.711 1.00 97.44 82 PRO A C 1
ATOM 631 O O . PRO A 1 82 ? -10.739 0.952 9.620 1.00 97.44 82 PRO A O 1
ATOM 634 N N . ALA A 1 83 ? -11.543 2.601 10.892 1.00 98.19 83 ALA A N 1
ATOM 635 C CA . ALA A 1 83 ? -12.259 3.211 9.772 1.00 98.19 83 ALA A CA 1
ATOM 636 C C . ALA A 1 83 ? -11.264 3.664 8.688 1.00 98.19 83 ALA A C 1
ATOM 638 O O . ALA A 1 83 ? -10.319 4.394 8.984 1.00 98.19 83 ALA A O 1
ATOM 639 N N . VAL A 1 84 ? -11.467 3.250 7.439 1.00 97.88 84 VAL A N 1
ATOM 640 C CA . VAL A 1 84 ? -10.532 3.537 6.345 1.00 97.88 84 VAL A CA 1
ATOM 641 C C . VAL A 1 84 ? -11.163 4.512 5.354 1.00 97.88 84 VAL A C 1
ATOM 643 O O . VAL A 1 84 ? -12.273 4.295 4.874 1.00 97.88 84 VAL A O 1
ATOM 646 N N . TYR A 1 85 ? -10.431 5.571 5.014 1.00 98.31 85 TYR A N 1
ATOM 647 C CA . TYR A 1 85 ? -10.718 6.439 3.876 1.00 98.31 85 TYR A CA 1
ATOM 648 C C . TYR A 1 85 ? -9.561 6.381 2.876 1.00 98.31 85 TYR A C 1
ATOM 650 O O . TYR A 1 85 ? -8.408 6.648 3.228 1.00 98.31 85 TYR A O 1
ATOM 658 N N . LEU A 1 86 ? -9.887 6.050 1.627 1.00 98.19 86 LEU A N 1
ATOM 659 C CA . LEU A 1 86 ? -8.938 5.888 0.530 1.00 98.19 86 LEU A CA 1
ATOM 660 C C . LEU A 1 86 ? -9.223 6.876 -0.590 1.00 98.19 86 LEU A C 1
ATOM 662 O O . LEU A 1 86 ? -10.379 7.111 -0.937 1.00 98.19 86 LEU A O 1
ATOM 666 N N . THR A 1 87 ? -8.167 7.391 -1.215 1.00 98.50 87 THR A N 1
ATOM 667 C CA . THR A 1 87 ? -8.282 8.061 -2.518 1.00 98.50 87 THR A CA 1
ATOM 668 C C . THR A 1 87 ? -7.398 7.379 -3.548 1.00 98.50 87 THR A C 1
ATOM 670 O O . THR A 1 87 ? -6.330 6.871 -3.215 1.00 98.50 87 THR A O 1
ATOM 673 N N . ALA A 1 88 ? -7.814 7.432 -4.807 1.00 98.19 88 ALA A N 1
ATOM 674 C CA . ALA A 1 88 ? -7.064 6.959 -5.964 1.00 98.19 88 ALA A CA 1
ATOM 675 C C . ALA A 1 88 ? -7.278 7.935 -7.130 1.00 98.19 88 ALA A C 1
ATOM 677 O O . ALA A 1 88 ? -8.275 8.661 -7.142 1.00 98.19 88 ALA A O 1
ATOM 678 N N . GLY A 1 89 ? -6.370 7.951 -8.104 1.00 97.69 89 GLY A N 1
ATOM 679 C CA . GLY A 1 89 ? -6.544 8.688 -9.356 1.00 97.69 89 GLY A CA 1
ATOM 680 C C . GLY A 1 89 ? -6.560 7.722 -10.532 1.00 97.69 89 GLY A C 1
ATOM 681 O O . GLY A 1 89 ? -5.618 6.958 -10.689 1.00 97.69 89 GLY A O 1
ATOM 682 N N . LEU A 1 90 ? -7.603 7.761 -11.370 1.00 97.19 90 LEU A N 1
ATOM 683 C CA . LEU A 1 90 ? -7.722 6.858 -12.528 1.00 97.19 90 LEU A CA 1
ATOM 684 C C . LEU A 1 90 ? -6.530 6.978 -13.494 1.00 97.19 90 LEU A C 1
ATOM 686 O O . LEU A 1 90 ? -6.087 5.979 -14.045 1.00 97.19 90 LEU A O 1
ATOM 690 N N . ASN A 1 91 ? -6.008 8.197 -13.650 1.00 96.38 91 ASN A N 1
ATOM 691 C CA . ASN A 1 91 ? -4.878 8.527 -14.521 1.00 96.38 91 ASN A CA 1
ATOM 692 C C . ASN A 1 91 ? -3.599 8.849 -13.721 1.00 96.38 91 ASN A C 1
ATOM 694 O O . ASN A 1 91 ? -2.743 9.583 -14.209 1.00 96.38 91 ASN A O 1
ATOM 698 N N . ASP A 1 92 ? -3.499 8.394 -12.468 1.00 95.88 92 ASP A N 1
ATOM 699 C CA . ASP A 1 92 ? -2.281 8.561 -11.672 1.00 95.88 92 ASP A CA 1
ATOM 700 C C . ASP A 1 92 ? -1.176 7.657 -12.240 1.00 95.88 92 ASP A C 1
ATOM 702 O O . ASP A 1 92 ? -1.330 6.438 -12.311 1.00 95.88 92 ASP A O 1
ATOM 706 N N . THR A 1 93 ? -0.075 8.264 -12.685 1.00 91.62 93 THR A N 1
ATOM 707 C CA . THR A 1 93 ? 1.068 7.559 -13.288 1.00 91.62 93 THR A CA 1
ATOM 708 C C . THR A 1 93 ? 2.130 7.161 -12.264 1.00 91.62 93 THR A C 1
ATOM 710 O O . THR A 1 93 ? 3.157 6.606 -12.642 1.00 91.62 93 THR A O 1
ATOM 713 N N . ARG A 1 94 ? 1.933 7.498 -10.983 1.00 93.50 94 ARG A N 1
ATOM 714 C CA . ARG A 1 94 ? 2.873 7.207 -9.895 1.00 93.50 94 ARG A CA 1
ATOM 715 C C . ARG A 1 94 ? 2.418 6.016 -9.069 1.00 93.50 94 ARG A C 1
ATOM 717 O O . ARG A 1 94 ? 3.227 5.161 -8.747 1.00 93.50 94 ARG A O 1
ATOM 724 N N . VAL A 1 95 ? 1.134 5.975 -8.721 1.00 97.06 95 VAL A N 1
ATOM 725 C CA . VAL A 1 95 ? 0.521 4.846 -8.012 1.00 97.06 95 VAL A CA 1
ATOM 726 C C . VAL A 1 95 ? -0.695 4.402 -8.802 1.00 97.06 95 VAL A C 1
ATOM 728 O O . VAL A 1 95 ? -1.685 5.132 -8.889 1.00 97.06 95 VAL A O 1
ATOM 731 N N . GLY A 1 96 ? -0.630 3.200 -9.373 1.00 96.75 96 GLY A N 1
ATOM 732 C CA . GLY A 1 96 ? -1.717 2.670 -10.186 1.00 96.75 96 GLY A CA 1
ATOM 733 C C . GLY A 1 96 ? -3.017 2.604 -9.387 1.00 96.75 96 GLY A C 1
ATOM 734 O O . GLY A 1 96 ? -3.038 2.101 -8.264 1.00 96.75 96 GLY A O 1
ATOM 735 N N . TYR A 1 97 ? -4.129 3.080 -9.958 1.00 97.50 97 TYR A N 1
ATOM 736 C CA . TYR A 1 97 ? -5.427 3.128 -9.262 1.00 97.50 97 TYR A CA 1
ATOM 737 C C . TYR A 1 97 ? -5.883 1.758 -8.730 1.00 97.50 97 TYR A C 1
ATOM 739 O O . TYR A 1 97 ? -6.660 1.679 -7.773 1.00 97.50 97 TYR A O 1
ATOM 747 N N . TRP A 1 98 ? -5.413 0.676 -9.356 1.00 98.00 98 TRP A N 1
ATOM 748 C CA . TRP A 1 98 ? -5.714 -0.692 -8.956 1.00 98.00 98 TRP A CA 1
ATOM 749 C C . TRP A 1 98 ? -5.118 -1.046 -7.596 1.00 98.00 98 TRP A C 1
ATOM 751 O O . TRP A 1 98 ? -5.683 -1.896 -6.917 1.00 98.00 98 TRP A O 1
ATOM 761 N N . GLU A 1 99 ? -4.025 -0.415 -7.164 1.00 98.44 99 GLU A N 1
ATOM 762 C CA . GLU A 1 99 ? -3.408 -0.697 -5.867 1.00 98.44 99 GLU A CA 1
ATOM 763 C C . GLU A 1 99 ? -4.366 -0.405 -4.697 1.00 98.44 99 GLU A C 1
ATOM 765 O O . GLU A 1 99 ? -4.755 -1.353 -4.001 1.00 98.44 99 GLU A O 1
ATOM 770 N N . PRO A 1 100 ? -4.845 0.843 -4.492 1.00 98.12 100 PRO A N 1
ATOM 771 C CA . PRO A 1 100 ? -5.832 1.124 -3.456 1.00 98.12 100 PRO A CA 1
ATOM 772 C C . PRO A 1 100 ? -7.146 0.376 -3.671 1.00 98.12 100 PRO A C 1
ATOM 774 O O . PRO A 1 100 ? -7.753 -0.036 -2.688 1.00 98.12 100 PRO A O 1
ATOM 777 N N . ALA A 1 101 ? -7.585 0.154 -4.916 1.00 98.31 101 ALA A N 1
ATOM 778 C CA . ALA A 1 101 ? -8.821 -0.582 -5.186 1.00 98.31 101 ALA A CA 1
ATOM 779 C C . ALA A 1 101 ? -8.735 -2.050 -4.726 1.00 98.31 101 ALA A C 1
ATOM 781 O O . ALA A 1 101 ? -9.639 -2.553 -4.057 1.00 98.31 101 ALA A O 1
ATOM 782 N N . LYS A 1 102 ? -7.626 -2.734 -5.033 1.00 98.19 102 LYS A N 1
ATOM 783 C CA . LYS A 1 102 ? -7.366 -4.112 -4.598 1.00 98.19 102 LYS A CA 1
ATOM 784 C C . LYS A 1 102 ? -7.240 -4.203 -3.081 1.00 98.19 102 LYS A C 1
ATOM 786 O O . LYS A 1 102 ? -7.742 -5.160 -2.495 1.00 98.19 102 LYS A O 1
ATOM 791 N N . TRP A 1 103 ? -6.566 -3.242 -2.448 1.00 97.94 103 TRP A N 1
ATOM 792 C CA . TRP A 1 103 ? -6.424 -3.216 -0.993 1.00 97.94 103 TRP A CA 1
ATOM 793 C C . TRP A 1 103 ? -7.765 -2.969 -0.298 1.00 97.94 103 TRP A C 1
ATOM 795 O O . TRP A 1 103 ? -8.113 -3.736 0.594 1.00 97.94 103 TRP A O 1
ATOM 805 N N . ALA A 1 104 ? -8.564 -2.010 -0.782 1.00 97.56 104 ALA A N 1
ATOM 806 C CA . ALA A 1 104 ? -9.917 -1.734 -0.290 1.00 97.56 104 ALA A CA 1
ATOM 807 C C . ALA A 1 104 ? -10.824 -2.970 -0.320 1.00 97.56 104 ALA A C 1
ATOM 809 O O . ALA A 1 104 ? -11.620 -3.173 0.585 1.00 97.56 104 ALA A O 1
ATOM 810 N N . ALA A 1 105 ? -10.694 -3.809 -1.350 1.00 97.56 105 ALA A N 1
ATOM 811 C CA . ALA A 1 105 ? -11.475 -5.037 -1.471 1.00 97.56 105 ALA A CA 1
ATOM 812 C C . ALA A 1 105 ? -11.076 -6.132 -0.460 1.00 97.56 105 ALA A C 1
ATOM 814 O O . ALA A 1 105 ? -11.814 -7.105 -0.305 1.00 97.56 105 ALA A O 1
ATOM 815 N N . LYS A 1 106 ? -9.907 -6.020 0.186 1.00 96.50 106 LYS A N 1
ATOM 816 C CA . LYS A 1 106 ? -9.411 -7.001 1.163 1.00 96.50 106 LYS A CA 1
ATOM 817 C C . LYS A 1 106 ? -9.622 -6.596 2.626 1.00 96.50 106 LYS A C 1
ATOM 819 O O . LYS A 1 106 ? -9.660 -7.503 3.459 1.00 96.50 106 LYS A O 1
ATOM 824 N N . VAL A 1 107 ? -9.662 -5.297 2.937 1.00 92.31 107 VAL A N 1
ATOM 825 C CA . VAL A 1 107 ? -9.718 -4.764 4.318 1.00 92.31 107 VAL A CA 1
ATOM 826 C C . VAL A 1 107 ? -11.130 -4.571 4.853 1.00 92.31 107 VAL A C 1
ATOM 828 O O . VAL A 1 107 ? -12.061 -4.380 4.043 1.00 92.31 107 VAL A O 1
#

Foldseek 3Di:
DEQEAEACRLLVQLLCQLVCQPVHQEYEYELYQQQCLVQLQDPVQPCNVVCCVPQNRCVPVVSSVVCCVRRSLNRQDPDDHHHYDYHHDPPDSRRHRVRVVSNVVRD

Organism: NCBI:txid3032